Protein AF-A0A536HNV9-F1 (afdb_monomer_lite)

Structure (mmCIF, N/CA/C/O backbone):
data_AF-A0A536HNV9-F1
#
_entry.id   AF-A0A536HNV9-F1
#
loop_
_atom_site.group_PDB
_atom_site.id
_atom_site.type_symbol
_atom_site.label_atom_id
_atom_site.label_alt_id
_atom_site.label_comp_id
_atom_site.label_asym_id
_atom_site.label_entity_id
_atom_site.label_seq_id
_atom_site.pdbx_PDB_ins_code
_atom_site.Cartn_x
_atom_site.Cartn_y
_atom_site.Cartn_z
_atom_site.occupancy
_atom_site.B_iso_or_equiv
_atom_site.auth_seq_id
_atom_site.auth_comp_id
_atom_site.auth_asym_id
_atom_site.auth_atom_id
_atom_site.pdbx_PDB_model_num
ATOM 1 N N . GLY A 1 1 ? 26.370 5.056 -21.125 1.00 56.38 1 GLY A N 1
ATOM 2 C CA . GLY A 1 1 ? 25.776 4.488 -19.897 1.00 56.38 1 GLY A CA 1
ATOM 3 C C . GLY A 1 1 ? 25.114 3.175 -20.248 1.00 56.38 1 GLY A C 1
ATOM 4 O O . GLY A 1 1 ? 24.471 3.123 -21.289 1.00 56.38 1 GLY A O 1
ATOM 5 N N . SER A 1 2 ? 25.327 2.112 -19.471 1.00 78.00 2 SER A N 1
ATOM 6 C CA . SER A 1 2 ? 24.799 0.781 -19.800 1.00 78.00 2 SER A CA 1
ATOM 7 C C . SER A 1 2 ? 23.261 0.785 -19.829 1.00 78.00 2 SER A C 1
ATOM 9 O O . SER A 1 2 ? 22.615 1.552 -19.110 1.00 78.00 2 SER A O 1
ATOM 11 N N . ALA A 1 3 ? 22.657 -0.064 -20.667 1.00 75.88 3 ALA A N 1
ATOM 12 C CA . ALA A 1 3 ? 21.199 -0.190 -20.791 1.00 75.88 3 ALA A CA 1
ATOM 13 C C . ALA A 1 3 ? 20.502 -0.469 -19.440 1.00 75.88 3 ALA A C 1
ATOM 15 O O . ALA A 1 3 ? 19.367 -0.036 -19.213 1.00 75.88 3 ALA A O 1
ATOM 16 N N . LEU A 1 4 ? 21.219 -1.125 -18.521 1.00 78.06 4 LEU A N 1
ATOM 17 C CA . LEU A 1 4 ? 20.796 -1.367 -17.146 1.00 78.06 4 LEU A CA 1
ATOM 18 C C . LEU A 1 4 ? 20.637 -0.062 -16.354 1.00 78.06 4 LEU A C 1
ATOM 20 O O . LEU A 1 4 ? 19.572 0.174 -15.788 1.00 78.06 4 LEU A O 1
ATOM 24 N N . THR A 1 5 ? 21.649 0.816 -16.359 1.00 83.19 5 THR A N 1
ATOM 25 C CA . THR A 1 5 ? 21.607 2.096 -15.631 1.00 83.19 5 THR A CA 1
ATOM 26 C C . THR A 1 5 ? 20.419 2.944 -16.065 1.00 83.19 5 THR A C 1
ATOM 28 O O . THR A 1 5 ? 19.710 3.479 -15.218 1.00 83.19 5 THR A O 1
ATOM 31 N N . PHE A 1 6 ? 20.150 3.029 -17.371 1.00 83.31 6 PHE A N 1
ATOM 32 C CA . PHE A 1 6 ? 18.985 3.777 -17.841 1.00 83.31 6 PHE A CA 1
ATOM 33 C C . PHE A 1 6 ? 17.687 3.159 -17.321 1.00 83.31 6 PHE A C 1
ATOM 35 O O . PHE A 1 6 ? 16.835 3.889 -16.832 1.00 83.31 6 PHE A O 1
ATOM 42 N N . THR A 1 7 ? 17.516 1.838 -17.422 1.00 81.19 7 THR A N 1
ATOM 43 C CA . THR A 1 7 ? 16.243 1.197 -17.047 1.00 81.19 7 THR A CA 1
ATOM 44 C C . THR A 1 7 ? 15.964 1.310 -15.550 1.00 81.19 7 THR A C 1
ATOM 46 O O . THR A 1 7 ? 14.823 1.534 -15.150 1.00 81.19 7 THR A O 1
ATOM 49 N N . VAL A 1 8 ? 17.010 1.243 -14.722 1.00 83.25 8 VAL A N 1
ATOM 50 C CA . VAL A 1 8 ? 16.902 1.505 -13.282 1.00 83.25 8 VAL A CA 1
ATOM 51 C C . VAL A 1 8 ? 16.489 2.955 -13.022 1.00 83.25 8 VAL A C 1
ATOM 53 O O . VAL A 1 8 ? 15.539 3.180 -12.278 1.00 83.25 8 VAL A O 1
ATOM 56 N N . ILE A 1 9 ? 17.140 3.937 -13.659 1.00 88.62 9 ILE A N 1
ATOM 57 C CA . ILE A 1 9 ? 16.792 5.360 -13.496 1.00 88.62 9 ILE A CA 1
ATOM 58 C C . ILE A 1 9 ? 15.352 5.629 -13.950 1.00 88.62 9 ILE A C 1
ATOM 60 O O . ILE A 1 9 ? 14.592 6.254 -13.220 1.00 88.62 9 ILE A O 1
ATOM 64 N N . GLU A 1 10 ? 14.949 5.126 -15.117 1.00 87.31 10 GLU A N 1
ATOM 65 C CA . GLU A 1 10 ? 13.579 5.243 -15.631 1.00 87.31 10 GLU A CA 1
ATOM 66 C C . GLU A 1 10 ? 12.563 4.650 -14.645 1.00 87.31 10 GLU A C 1
ATOM 68 O O . GLU A 1 10 ? 11.527 5.257 -14.365 1.00 87.31 10 GLU A O 1
ATOM 73 N N . GLY A 1 11 ? 12.883 3.487 -14.076 1.00 87.31 11 GLY A N 1
ATOM 74 C CA . GLY A 1 11 ? 12.082 2.845 -13.045 1.00 87.31 11 GLY A CA 1
ATOM 75 C C . GLY A 1 11 ? 11.925 3.691 -11.785 1.00 87.31 11 GLY A C 1
ATOM 76 O O . GLY A 1 11 ? 10.805 3.894 -11.315 1.00 87.31 11 GLY A O 1
ATOM 77 N N . LEU A 1 12 ? 13.030 4.234 -11.274 1.00 89.31 12 LEU A N 1
ATOM 78 C CA . LEU A 1 12 ? 13.027 5.114 -10.105 1.00 89.31 12 LEU A CA 1
ATOM 79 C C . LEU A 1 12 ? 12.248 6.405 -10.363 1.00 89.31 12 LEU A C 1
ATOM 81 O O . LEU A 1 12 ? 11.466 6.815 -9.509 1.00 89.31 12 LEU A O 1
ATOM 85 N N . VAL A 1 13 ? 12.397 7.011 -11.545 1.00 92.44 13 VAL A N 1
ATOM 86 C CA . VAL A 1 13 ? 11.624 8.196 -11.945 1.00 92.44 13 VAL A CA 1
ATOM 87 C C . VAL A 1 13 ? 10.133 7.876 -11.961 1.00 92.44 13 VAL A C 1
ATOM 89 O O . VAL A 1 13 ? 9.348 8.627 -11.391 1.00 92.44 13 VAL A O 1
ATOM 92 N N . ARG A 1 14 ? 9.718 6.744 -12.541 1.00 90.06 14 ARG A N 1
ATOM 93 C CA . ARG A 1 14 ? 8.303 6.338 -12.556 1.00 90.06 14 ARG A CA 1
ATOM 94 C C . ARG A 1 14 ? 7.741 6.085 -11.160 1.00 90.06 14 ARG A C 1
ATOM 96 O O . ARG A 1 14 ? 6.621 6.507 -10.883 1.00 90.06 14 ARG A O 1
ATOM 103 N N . ILE A 1 15 ? 8.500 5.423 -10.285 1.00 89.94 15 ILE A N 1
ATOM 104 C CA . ILE A 1 15 ? 8.105 5.233 -8.882 1.00 89.94 15 ILE A CA 1
ATOM 105 C C . ILE A 1 15 ? 7.974 6.597 -8.196 1.00 89.94 15 ILE A C 1
ATOM 107 O O . ILE A 1 15 ? 6.960 6.858 -7.556 1.00 89.94 15 ILE A O 1
ATOM 111 N N . GLY A 1 16 ? 8.947 7.491 -8.382 1.00 92.38 16 GLY A N 1
ATOM 112 C CA . GLY A 1 16 ? 8.906 8.852 -7.848 1.00 92.38 16 GLY A CA 1
ATOM 113 C C . GLY A 1 16 ? 7.681 9.636 -8.319 1.00 92.38 16 GLY A C 1
ATOM 114 O O . GLY A 1 16 ? 6.999 10.242 -7.498 1.00 92.38 16 GLY A O 1
ATOM 115 N N . LEU A 1 17 ? 7.347 9.565 -9.610 1.00 93.38 17 LEU A N 1
ATOM 116 C CA . LEU A 1 17 ? 6.151 10.194 -10.179 1.00 93.38 17 LEU A CA 1
ATOM 117 C C . LEU A 1 17 ? 4.859 9.622 -9.589 1.00 93.38 17 LEU A C 1
ATOM 119 O O . LEU A 1 17 ? 3.960 10.391 -9.262 1.00 93.38 17 LEU A O 1
ATOM 123 N N . LEU A 1 18 ? 4.769 8.300 -9.409 1.00 89.94 18 LEU A N 1
ATOM 124 C CA . LEU A 1 18 ? 3.613 7.671 -8.767 1.00 89.94 18 LEU A CA 1
ATOM 125 C C . LEU A 1 18 ? 3.456 8.147 -7.318 1.00 89.94 18 LEU A C 1
ATOM 127 O O . LEU A 1 18 ? 2.360 8.526 -6.911 1.00 89.94 18 LEU A O 1
ATOM 131 N N . LEU A 1 19 ? 4.540 8.152 -6.540 1.00 91.25 19 LEU A N 1
ATOM 132 C CA . LEU A 1 19 ? 4.508 8.599 -5.145 1.00 91.25 19 LEU A CA 1
ATOM 133 C C . LEU A 1 19 ? 4.162 10.086 -5.036 1.00 91.25 19 LEU A C 1
ATOM 135 O O . LEU A 1 19 ? 3.359 10.462 -4.184 1.00 91.25 19 LEU A O 1
ATOM 139 N N . LEU A 1 20 ? 4.719 10.917 -5.920 1.00 94.19 20 LEU A N 1
ATOM 140 C CA . LEU A 1 20 ? 4.389 12.336 -6.009 1.00 94.19 20 LEU A CA 1
ATOM 141 C C . LEU A 1 20 ? 2.912 12.534 -6.356 1.00 94.19 20 LEU A C 1
ATOM 143 O O . LEU A 1 20 ? 2.235 13.321 -5.703 1.00 94.19 20 LEU A O 1
ATOM 147 N N . TYR A 1 21 ? 2.394 11.794 -7.334 1.00 92.75 21 TYR A N 1
ATOM 148 C CA . TYR A 1 21 ? 0.981 11.832 -7.696 1.00 92.75 21 TYR A CA 1
ATOM 149 C C . TYR A 1 21 ? 0.084 11.461 -6.508 1.00 92.75 21 TYR A C 1
ATOM 151 O O . TYR A 1 21 ? -0.803 12.240 -6.160 1.00 92.75 21 TYR A O 1
ATOM 159 N N . LEU A 1 22 ? 0.353 10.332 -5.838 1.00 90.88 22 LEU A N 1
ATOM 160 C CA . LEU A 1 22 ? -0.393 9.896 -4.651 1.00 90.88 22 LEU A CA 1
ATOM 161 C C . LEU A 1 22 ? -0.356 10.950 -3.540 1.00 90.88 22 LEU A C 1
ATOM 163 O O . LEU A 1 22 ? -1.376 11.235 -2.913 1.00 90.88 22 LEU A O 1
ATOM 167 N N . TYR A 1 23 ? 0.807 11.562 -3.322 1.00 92.44 23 TYR A N 1
ATOM 168 C CA . TYR A 1 23 ? 0.955 12.650 -2.367 1.00 92.44 23 TYR A CA 1
ATOM 169 C C . TYR A 1 23 ? 0.094 13.864 -2.740 1.00 92.44 23 TYR A C 1
ATOM 171 O O . TYR A 1 23 ? -0.656 14.348 -1.892 1.00 92.44 23 TYR A O 1
ATOM 179 N N . LEU A 1 24 ? 0.142 14.325 -3.993 1.00 95.75 24 LEU A N 1
ATOM 180 C CA . LEU A 1 24 ? -0.613 15.493 -4.454 1.00 95.75 24 LEU A CA 1
ATOM 181 C C . LEU A 1 24 ? -2.127 15.278 -4.363 1.00 95.75 24 LEU A C 1
ATOM 183 O O . LEU A 1 24 ? -2.832 16.143 -3.846 1.00 95.75 24 LEU A O 1
ATOM 187 N N . ILE A 1 25 ? -2.639 14.119 -4.790 1.00 94.44 25 ILE A N 1
ATOM 188 C CA . ILE A 1 25 ? -4.078 13.836 -4.673 1.00 94.44 25 ILE A CA 1
ATOM 189 C C . ILE A 1 25 ? -4.511 13.705 -3.211 1.00 94.44 25 ILE A C 1
ATOM 191 O O . ILE A 1 25 ? -5.630 14.082 -2.879 1.00 94.44 25 ILE A O 1
ATOM 195 N N . SER A 1 26 ? -3.618 13.266 -2.313 1.00 91.62 26 SER A N 1
ATOM 196 C CA . SER A 1 26 ? -3.887 13.196 -0.869 1.00 91.62 26 SER A CA 1
ATOM 197 C C . SER A 1 26 ? -4.097 14.567 -0.215 1.00 91.62 26 SER A C 1
ATOM 199 O O . SER A 1 26 ? -4.439 14.638 0.967 1.00 91.62 26 SER A O 1
ATOM 201 N N . LEU A 1 27 ? -3.863 15.665 -0.938 1.00 92.12 27 LEU A N 1
ATOM 202 C CA . LEU A 1 27 ? -4.168 17.018 -0.475 1.00 92.12 27 LEU A CA 1
ATOM 203 C C . LEU A 1 27 ? -5.644 17.379 -0.698 1.00 92.12 27 LEU A C 1
ATOM 205 O O . LEU A 1 27 ? -6.160 18.246 0.004 1.00 92.12 27 LEU A O 1
ATOM 209 N N . ASN A 1 28 ? -6.336 16.699 -1.618 1.00 96.94 28 ASN A N 1
ATOM 210 C CA . ASN A 1 28 ? -7.760 16.906 -1.864 1.00 96.94 28 ASN A CA 1
ATOM 211 C C . ASN A 1 28 ? -8.597 16.348 -0.687 1.00 96.94 28 ASN A C 1
ATOM 213 O O . ASN A 1 28 ? -8.426 15.177 -0.334 1.00 96.94 28 ASN A O 1
ATOM 217 N N . PRO A 1 29 ? -9.512 17.136 -0.086 1.00 96.25 29 PRO A N 1
ATOM 218 C CA . PRO A 1 29 ? -10.337 16.696 1.042 1.00 96.25 29 PRO A CA 1
ATOM 219 C C . PRO A 1 29 ? -11.165 15.430 0.782 1.00 96.25 29 PRO A C 1
ATOM 221 O O . PRO A 1 29 ? -11.255 14.576 1.662 1.00 96.25 29 PRO A O 1
ATOM 224 N N . GLU A 1 30 ? -11.717 15.262 -0.420 1.00 96.69 30 GLU A N 1
ATOM 225 C CA . GLU A 1 30 ? -12.514 14.075 -0.754 1.00 96.69 30 GLU A CA 1
ATOM 226 C C . GLU A 1 30 ? -11.632 12.827 -0.854 1.00 96.69 30 GLU A C 1
ATOM 228 O O . GLU A 1 30 ? -11.973 11.768 -0.333 1.00 96.69 30 GLU A O 1
ATOM 233 N N . VAL A 1 31 ? -10.432 12.958 -1.426 1.00 96.00 31 VAL A N 1
ATOM 234 C CA . VAL A 1 31 ? -9.457 11.855 -1.469 1.00 96.00 31 VAL A CA 1
ATOM 235 C C . VAL A 1 31 ? -8.963 11.516 -0.062 1.00 96.00 31 VAL A C 1
ATOM 237 O O . VAL A 1 31 ? -8.830 10.342 0.283 1.00 96.00 31 VAL A O 1
ATOM 240 N N . ARG A 1 32 ? -8.744 12.522 0.794 1.00 95.25 32 ARG A N 1
ATOM 241 C CA . ARG A 1 32 ? -8.426 12.291 2.212 1.00 95.25 32 ARG A CA 1
ATOM 242 C C . ARG A 1 32 ? -9.517 11.495 2.905 1.00 95.25 32 ARG A C 1
ATOM 244 O O . ARG A 1 32 ? -9.183 10.557 3.622 1.00 95.25 32 ARG A O 1
ATOM 251 N N . ARG A 1 33 ? -10.788 11.824 2.660 1.00 97.00 33 ARG A N 1
ATOM 252 C CA . ARG A 1 33 ? -11.932 11.081 3.198 1.00 97.00 33 ARG A CA 1
ATOM 253 C C . ARG A 1 33 ? -11.928 9.625 2.734 1.00 97.00 33 ARG A C 1
ATOM 255 O O . ARG A 1 33 ? -12.134 8.736 3.555 1.00 97.00 33 ARG A O 1
ATOM 262 N N . VAL A 1 34 ? -11.619 9.355 1.466 1.00 96.25 34 VAL A N 1
ATOM 263 C CA . VAL A 1 34 ? -11.439 7.977 0.966 1.00 96.25 34 VAL A CA 1
ATOM 264 C C . VAL A 1 34 ? -10.302 7.261 1.707 1.00 96.25 34 VAL A C 1
ATOM 266 O O . VAL A 1 34 ? -10.466 6.124 2.145 1.00 96.25 34 VAL A O 1
ATOM 269 N N . PHE A 1 35 ? -9.168 7.928 1.931 1.00 96.12 35 PHE A N 1
ATOM 270 C CA . PHE A 1 35 ? -8.048 7.354 2.688 1.00 96.12 35 PHE A CA 1
ATOM 271 C C . PHE A 1 35 ? -8.364 7.126 4.171 1.00 96.12 35 PHE A C 1
ATOM 273 O O . PHE A 1 35 ? -7.774 6.239 4.786 1.00 96.12 35 PHE A O 1
ATOM 280 N N . GLN A 1 36 ? -9.295 7.880 4.754 1.00 97.75 36 GLN A N 1
ATOM 281 C CA . GLN A 1 36 ? -9.810 7.596 6.092 1.00 97.75 36 GLN A CA 1
ATOM 282 C C . GLN A 1 36 ? -10.655 6.319 6.106 1.00 97.75 36 GLN A C 1
ATOM 284 O O . GLN A 1 36 ? -10.409 5.455 6.940 1.00 97.75 36 GLN A O 1
ATOM 289 N N . TYR A 1 37 ? -11.578 6.138 5.153 1.00 97.69 37 TYR A N 1
ATOM 290 C CA . TYR A 1 37 ? -12.331 4.880 5.027 1.00 97.69 37 TYR A CA 1
ATOM 291 C C . TYR A 1 37 ? -11.409 3.670 4.840 1.00 97.69 37 TYR A C 1
ATOM 293 O O . TYR A 1 37 ? -11.600 2.639 5.477 1.00 97.69 37 TYR A O 1
ATOM 301 N N . HIS A 1 38 ? -10.354 3.820 4.043 1.00 96.31 38 HIS A N 1
ATOM 302 C CA . HIS A 1 38 ? -9.323 2.794 3.900 1.00 96.31 38 HIS A CA 1
ATOM 303 C C . HIS A 1 38 ? -8.562 2.539 5.219 1.00 96.31 38 HIS A C 1
ATOM 305 O O . HIS A 1 38 ? -8.301 1.398 5.590 1.00 96.31 38 HIS A O 1
ATOM 311 N N . GLY A 1 39 ? -8.261 3.591 5.988 1.00 96.81 39 GLY A N 1
ATOM 312 C CA . GLY A 1 39 ? -7.725 3.449 7.344 1.00 96.81 39 GLY A CA 1
ATOM 313 C C . GLY A 1 39 ? -8.671 2.690 8.284 1.00 96.81 39 GLY A C 1
ATOM 314 O O . GLY A 1 39 ? -8.208 1.857 9.060 1.00 96.81 39 GLY A O 1
ATOM 315 N N . ALA A 1 40 ? -9.983 2.929 8.193 1.00 97.88 40 ALA A N 1
ATOM 316 C CA . ALA A 1 40 ? -10.999 2.221 8.975 1.00 97.88 40 ALA A CA 1
ATOM 317 C C . ALA A 1 40 ? -11.059 0.723 8.639 1.00 97.88 40 ALA A C 1
ATOM 319 O O . ALA A 1 40 ? -11.125 -0.100 9.553 1.00 97.88 40 ALA A O 1
ATOM 320 N N . GLU A 1 41 ? -10.966 0.361 7.357 1.00 96.31 41 GLU A N 1
ATOM 321 C CA . GLU A 1 41 ? -10.855 -1.035 6.909 1.00 96.31 41 GLU A CA 1
ATOM 322 C C . GLU A 1 41 ? -9.638 -1.717 7.550 1.00 96.31 41 GLU A C 1
ATOM 324 O O . GLU A 1 41 ? -9.770 -2.749 8.210 1.00 96.31 41 GLU A O 1
ATOM 329 N N . HIS A 1 42 ? -8.456 -1.103 7.442 1.00 96.12 42 HIS A N 1
ATOM 330 C CA . HIS A 1 42 ? -7.229 -1.653 8.018 1.00 96.12 42 HIS A CA 1
ATOM 331 C C . HIS A 1 42 ? -7.307 -1.835 9.526 1.00 96.12 42 HIS A C 1
ATOM 333 O O . HIS A 1 42 ? -6.893 -2.873 10.041 1.00 96.12 42 HIS A O 1
ATOM 339 N N . LYS A 1 43 ? -7.838 -0.840 10.241 1.00 97.56 43 LYS A N 1
ATOM 340 C CA . LYS A 1 43 ? -8.014 -0.925 11.690 1.00 97.56 43 LYS A CA 1
ATOM 341 C C . LYS A 1 43 ? -8.970 -2.050 12.074 1.00 97.56 43 LYS A C 1
ATOM 343 O O . LYS A 1 43 ? -8.681 -2.785 13.014 1.00 97.56 43 LYS A O 1
ATOM 348 N N . THR A 1 44 ? -10.061 -2.209 11.327 1.00 97.44 44 THR A N 1
ATOM 349 C CA . THR A 1 44 ? -11.055 -3.268 11.550 1.00 97.44 44 THR A CA 1
ATOM 350 C C . THR A 1 44 ? -10.425 -4.648 11.370 1.00 97.44 44 THR A C 1
ATOM 352 O O . THR A 1 44 ? -10.511 -5.487 12.263 1.00 97.44 44 THR A O 1
ATOM 355 N N . ILE A 1 45 ? -9.703 -4.860 10.264 1.00 94.75 45 ILE A N 1
ATOM 356 C CA . ILE A 1 45 ? -9.017 -6.132 9.991 1.00 94.75 45 ILE A CA 1
ATOM 357 C C . ILE A 1 45 ? -7.921 -6.403 11.032 1.00 94.75 45 ILE A C 1
ATOM 359 O O . ILE A 1 45 ? -7.825 -7.523 11.525 1.00 94.75 45 ILE A O 1
ATOM 363 N N . ASN A 1 46 ? -7.121 -5.397 11.405 1.00 95.31 46 ASN A N 1
ATOM 364 C CA . ASN A 1 46 ? -6.098 -5.529 12.449 1.00 95.31 46 ASN A CA 1
ATOM 365 C C . ASN A 1 46 ? -6.706 -5.921 13.805 1.00 95.31 46 ASN A C 1
ATOM 367 O O . ASN A 1 46 ? -6.174 -6.805 14.474 1.00 95.31 46 ASN A O 1
ATOM 371 N N . GLY A 1 47 ? -7.820 -5.294 14.198 1.00 96.44 47 GLY A N 1
ATOM 372 C CA . GLY A 1 47 ? -8.520 -5.613 15.445 1.00 96.44 47 GLY A CA 1
ATOM 373 C C . GLY A 1 47 ? -9.028 -7.049 15.457 1.00 96.44 47 GLY A C 1
ATOM 374 O O . GLY A 1 47 ? -8.783 -7.782 16.415 1.00 96.44 47 GLY A O 1
ATOM 375 N N . TYR A 1 48 ? -9.628 -7.476 14.347 1.00 95.25 48 TYR A N 1
ATOM 376 C CA . TYR A 1 48 ? -10.059 -8.855 14.156 1.00 95.25 48 TYR A CA 1
ATOM 377 C C . TYR A 1 48 ? -8.885 -9.853 14.201 1.00 95.25 48 TYR A C 1
ATOM 379 O O . TYR A 1 48 ? -8.956 -10.858 14.906 1.00 95.25 48 TYR A O 1
ATOM 387 N N . GLU A 1 49 ? -7.778 -9.583 13.496 1.00 92.56 49 GLU A N 1
ATOM 388 C CA . GLU A 1 49 ? -6.568 -10.427 13.528 1.00 92.56 49 GLU A CA 1
ATOM 389 C C . GLU A 1 49 ? -5.965 -10.537 14.935 1.00 92.56 49 GLU A C 1
ATOM 391 O O . GLU A 1 49 ? -5.391 -11.570 15.283 1.00 92.56 49 GLU A O 1
ATOM 396 N N . ALA A 1 50 ? -6.083 -9.478 15.738 1.00 92.94 50 ALA A N 1
ATOM 397 C CA . ALA A 1 50 ? -5.632 -9.440 17.123 1.00 92.94 50 ALA A CA 1
ATOM 398 C C . ALA A 1 50 ? -6.605 -10.127 18.102 1.00 92.94 50 ALA A C 1
ATOM 400 O O . ALA A 1 50 ? -6.304 -10.207 19.292 1.00 92.94 50 ALA A O 1
ATOM 401 N N . GLY A 1 51 ? -7.754 -10.621 17.625 1.00 94.31 51 GLY A N 1
ATOM 402 C CA . GLY A 1 51 ? -8.782 -11.247 18.457 1.00 94.31 51 GLY A CA 1
ATOM 403 C C . GLY A 1 51 ? -9.506 -10.264 19.379 1.00 94.31 51 GLY A C 1
ATOM 404 O O . GLY A 1 51 ? -10.013 -10.672 20.424 1.00 94.31 51 GLY A O 1
ATOM 405 N N . LEU A 1 52 ? -9.519 -8.973 19.034 1.00 94.38 52 LEU A N 1
ATOM 406 C CA . LEU A 1 52 ? -10.221 -7.952 19.805 1.00 94.38 52 LEU A CA 1
ATOM 407 C C . LEU A 1 52 ? -11.726 -7.962 19.504 1.00 94.38 52 LEU A C 1
ATOM 409 O O . LEU A 1 52 ? -12.133 -8.401 18.428 1.00 94.38 52 LEU A O 1
ATOM 413 N N . PRO A 1 53 ? -12.562 -7.451 20.424 1.00 93.88 53 PRO A N 1
ATOM 414 C CA . PRO A 1 53 ? -13.982 -7.267 20.158 1.00 93.88 53 PRO A CA 1
ATOM 415 C C . PRO A 1 53 ? -14.243 -6.326 18.971 1.00 93.88 53 PRO A C 1
ATOM 417 O O . PRO A 1 53 ? -13.580 -5.298 18.814 1.00 93.88 53 PRO A O 1
ATOM 420 N N . ASP A 1 54 ? -15.259 -6.663 18.171 1.00 91.25 54 ASP A N 1
ATOM 421 C CA . ASP A 1 54 ? -15.682 -5.921 16.976 1.00 91.25 54 ASP A CA 1
ATOM 422 C C . ASP A 1 54 ? -16.459 -4.636 17.337 1.00 91.25 54 ASP A C 1
ATOM 424 O O . ASP A 1 54 ? -17.621 -4.472 16.952 1.00 91.25 54 ASP A O 1
ATOM 428 N N . ASP A 1 55 ? -15.856 -3.723 18.096 1.00 95.19 55 ASP A N 1
ATOM 429 C CA . ASP A 1 55 ? -16.440 -2.428 18.457 1.00 95.19 55 ASP A CA 1
ATOM 430 C C . ASP A 1 55 ? -15.525 -1.245 18.117 1.00 95.19 55 ASP A C 1
ATOM 432 O O . ASP A 1 55 ? -14.315 -1.378 17.919 1.00 95.19 55 ASP A O 1
ATOM 436 N N . VAL A 1 56 ? -16.129 -0.056 18.041 1.00 96.81 56 VAL A N 1
ATOM 437 C CA . VAL A 1 56 ? -15.440 1.175 17.636 1.00 96.81 56 VAL A CA 1
ATOM 438 C C . VAL A 1 56 ? -14.271 1.502 18.567 1.00 96.81 56 VAL A C 1
ATOM 440 O O . VAL A 1 56 ? -13.222 1.932 18.089 1.00 96.81 56 VAL A O 1
ATOM 443 N N . ALA A 1 57 ? -14.414 1.290 19.879 1.00 97.06 57 ALA A N 1
ATOM 444 C CA . ALA A 1 57 ? -13.389 1.659 20.849 1.00 97.06 57 ALA A CA 1
ATOM 445 C C . ALA A 1 57 ? -12.126 0.809 20.671 1.00 97.06 57 ALA A C 1
ATOM 447 O O . ALA A 1 57 ? -11.022 1.358 20.634 1.00 97.06 57 ALA A O 1
ATOM 448 N N . ASN A 1 58 ? -12.286 -0.501 20.487 1.00 96.12 58 ASN A N 1
ATOM 449 C CA . ASN A 1 58 ? -11.179 -1.414 20.227 1.00 96.12 58 ASN A CA 1
ATOM 450 C C . ASN A 1 58 ? -10.547 -1.158 18.855 1.00 96.12 58 ASN A C 1
ATOM 452 O O . ASN A 1 58 ? -9.328 -0.974 18.768 1.00 96.12 58 ASN A O 1
ATOM 456 N N . VAL A 1 59 ? -11.356 -1.051 17.797 1.00 96.44 59 VAL A N 1
ATOM 457 C CA . VAL A 1 59 ? -10.865 -0.812 16.429 1.00 96.44 59 VAL A CA 1
ATOM 458 C C . VAL A 1 59 ? -10.101 0.508 16.325 1.00 96.44 59 VAL A C 1
ATOM 460 O O . VAL A 1 59 ? -9.049 0.557 15.687 1.00 96.44 59 VAL A O 1
ATOM 463 N N . ARG A 1 60 ? -10.545 1.573 17.004 1.00 96.44 60 ARG A N 1
ATOM 464 C CA . ARG A 1 60 ? -9.874 2.885 16.985 1.00 96.44 60 ARG A CA 1
ATOM 465 C C . ARG A 1 60 ? -8.397 2.805 17.386 1.00 96.44 60 ARG A C 1
ATOM 467 O O . ARG A 1 60 ? -7.576 3.532 16.825 1.00 96.44 60 ARG A O 1
ATOM 474 N N . THR A 1 61 ? -8.048 1.918 18.318 1.00 96.19 61 THR A N 1
ATOM 475 C CA . THR A 1 61 ? -6.669 1.761 18.821 1.00 96.19 61 THR A CA 1
ATOM 476 C C . THR A 1 61 ? -5.724 1.065 17.840 1.00 96.19 61 THR A C 1
ATOM 478 O O . THR A 1 61 ? -4.507 1.100 18.026 1.00 96.19 61 THR A O 1
ATOM 481 N N . GLN A 1 62 ? -6.261 0.437 16.794 1.00 97.38 62 GLN A N 1
ATOM 482 C CA . GLN A 1 62 ? -5.483 -0.364 15.859 1.00 97.38 62 GLN A CA 1
ATOM 483 C C . GLN A 1 62 ? -4.703 0.496 14.865 1.00 97.38 62 GLN A C 1
ATOM 485 O O . GLN A 1 62 ? -4.974 1.681 14.673 1.00 97.38 62 GLN A O 1
ATOM 490 N N . SER A 1 63 ? -3.705 -0.106 14.216 1.00 95.44 63 SER A N 1
ATOM 491 C CA . SER A 1 63 ? -2.903 0.590 13.210 1.00 95.44 63 SER A CA 1
ATOM 492 C C . SER A 1 63 ? -3.680 0.778 11.907 1.00 95.44 63 SER A C 1
ATOM 494 O O . SER A 1 63 ? -4.404 -0.114 11.469 1.00 95.44 63 SER A O 1
ATOM 496 N N . THR A 1 64 ? -3.458 1.906 11.233 1.00 95.25 64 THR A N 1
ATOM 497 C CA . THR A 1 64 ? -3.838 2.091 9.823 1.00 95.25 64 THR A CA 1
ATOM 498 C C . THR A 1 64 ? -2.895 1.370 8.860 1.00 95.25 64 THR A C 1
ATOM 500 O O . THR A 1 64 ? -3.126 1.388 7.655 1.00 95.25 64 THR A O 1
ATOM 503 N N . LEU A 1 65 ? -1.820 0.747 9.352 1.00 92.44 65 LEU A N 1
ATOM 504 C CA . LEU A 1 65 ? -0.887 -0.026 8.541 1.00 92.44 65 LEU A CA 1
ATOM 505 C C . LEU A 1 65 ? -1.257 -1.508 8.591 1.00 92.44 65 LEU A C 1
ATOM 507 O O . LEU A 1 65 ? -1.435 -2.075 9.670 1.00 92.44 65 LEU A O 1
ATOM 511 N N . HIS A 1 66 ? -1.319 -2.146 7.427 1.00 89.44 66 HIS A N 1
ATOM 512 C CA . HIS A 1 66 ? -1.645 -3.560 7.305 1.00 89.44 66 HIS A CA 1
ATOM 513 C C . HIS A 1 66 ? -0.753 -4.251 6.258 1.00 89.44 66 HIS A C 1
ATOM 515 O O . HIS A 1 66 ? -0.696 -3.815 5.104 1.00 89.44 66 HIS A O 1
ATOM 521 N N . PRO A 1 67 ? -0.061 -5.356 6.594 1.00 80.06 67 PRO A N 1
ATOM 522 C CA . PRO A 1 67 ? 0.905 -5.990 5.692 1.00 80.06 67 PRO A CA 1
ATOM 523 C C . PRO A 1 67 ? 0.269 -6.644 4.458 1.00 80.06 67 PRO A C 1
ATOM 525 O O . PRO A 1 67 ? 0.985 -6.967 3.515 1.00 80.06 67 PRO A O 1
ATOM 528 N N . ARG A 1 68 ? -1.057 -6.840 4.448 1.00 78.81 68 ARG A N 1
ATOM 529 C CA . ARG A 1 68 ? -1.793 -7.487 3.344 1.00 78.81 68 ARG A CA 1
ATOM 530 C C . ARG A 1 68 ? -2.611 -6.506 2.491 1.00 78.81 68 ARG A C 1
ATOM 532 O O . ARG A 1 68 ? -3.488 -6.934 1.755 1.00 78.81 68 ARG A O 1
ATOM 539 N N . CYS A 1 69 ? -2.357 -5.202 2.604 1.00 83.12 69 CYS A N 1
ATOM 540 C CA . CYS A 1 69 ? -3.099 -4.184 1.858 1.00 83.12 69 CYS A CA 1
ATOM 541 C C . CYS A 1 69 ? -2.772 -4.184 0.354 1.00 83.12 69 CYS A C 1
ATOM 543 O O . CYS A 1 69 ? -1.601 -4.175 -0.046 1.00 83.12 69 CYS A O 1
ATOM 545 N N . GLY A 1 70 ? -3.813 -4.056 -0.473 1.00 74.19 70 GLY A N 1
ATOM 546 C CA . GLY A 1 70 ? -3.715 -3.904 -1.925 1.00 74.19 70 GLY A CA 1
ATOM 547 C C . GLY A 1 70 ? -3.037 -2.612 -2.403 1.00 74.19 70 GLY A C 1
ATOM 548 O O . GLY A 1 70 ? -2.570 -2.565 -3.529 1.00 74.19 70 GLY A O 1
ATOM 549 N N . THR A 1 71 ? -2.863 -1.567 -1.591 1.00 75.56 71 THR A N 1
ATOM 550 C CA . THR A 1 71 ? -2.042 -0.405 -2.017 1.00 75.56 71 THR A CA 1
ATOM 551 C C . THR A 1 71 ? -0.566 -0.762 -2.187 1.00 75.56 71 THR A C 1
ATOM 553 O O . THR A 1 71 ? 0.109 -0.212 -3.059 1.00 75.56 71 THR A O 1
ATOM 556 N N . GLY A 1 72 ? -0.090 -1.778 -1.457 1.00 77.06 72 GLY A N 1
ATOM 557 C CA . GLY A 1 72 ? 1.202 -2.397 -1.726 1.00 77.06 72 GLY A CA 1
ATOM 558 C C . GLY A 1 72 ? 1.268 -3.050 -3.111 1.00 77.06 72 GLY A C 1
ATOM 559 O O . GLY A 1 72 ? 2.357 -3.175 -3.666 1.00 77.06 72 GLY A O 1
ATOM 560 N N . PHE A 1 73 ? 0.127 -3.417 -3.707 1.00 82.88 73 PHE A N 1
ATOM 561 C CA . PHE A 1 73 ? 0.059 -4.044 -5.030 1.00 82.88 73 PHE A CA 1
ATOM 562 C C . PHE A 1 73 ? 0.497 -3.109 -6.134 1.00 82.8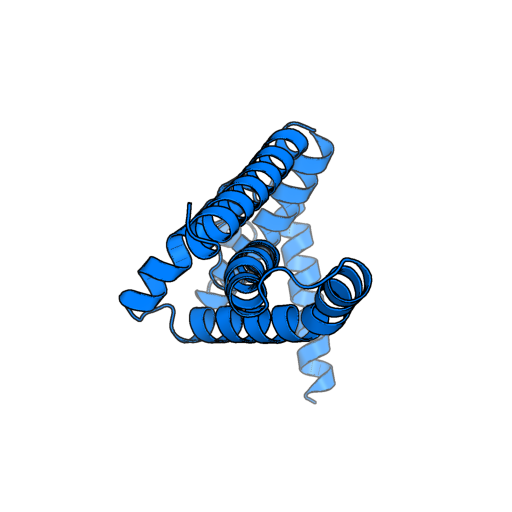8 73 PHE A C 1
ATOM 564 O O . PHE A 1 73 ? 1.305 -3.509 -6.966 1.00 82.88 73 PHE A O 1
ATOM 571 N N . LEU A 1 74 ? 0.067 -1.849 -6.097 1.00 83.75 74 LEU A N 1
ATOM 572 C CA . LEU A 1 74 ? 0.526 -0.866 -7.075 1.00 83.75 74 LEU A CA 1
ATOM 573 C C . LEU A 1 74 ? 2.046 -0.691 -7.005 1.00 83.75 74 LEU A C 1
ATOM 575 O O . LEU A 1 74 ? 2.714 -0.718 -8.037 1.00 83.75 74 LEU A O 1
ATOM 579 N N . LEU A 1 75 ? 2.617 -0.596 -5.800 1.00 84.56 75 LEU A N 1
ATOM 580 C CA . LEU A 1 75 ? 4.070 -0.516 -5.649 1.00 84.56 75 LEU A CA 1
ATOM 581 C C . LEU A 1 75 ? 4.768 -1.805 -6.114 1.00 84.56 75 LEU A C 1
ATOM 583 O O . LEU A 1 75 ? 5.806 -1.730 -6.769 1.00 84.56 75 LEU A O 1
ATOM 587 N N . ALA A 1 76 ? 4.195 -2.975 -5.822 1.00 87.56 76 ALA A N 1
ATOM 588 C CA . ALA A 1 76 ? 4.757 -4.268 -6.209 1.00 87.56 76 ALA A CA 1
ATOM 589 C C . ALA A 1 76 ? 4.793 -4.398 -7.730 1.00 87.56 76 ALA A C 1
ATOM 591 O O . ALA A 1 76 ? 5.837 -4.717 -8.291 1.00 87.56 76 ALA A O 1
ATOM 592 N N . VAL A 1 77 ? 3.688 -4.059 -8.400 1.00 90.56 77 VAL A N 1
ATOM 593 C CA . VAL A 1 77 ? 3.594 -4.007 -9.861 1.00 90.56 77 VAL A CA 1
ATOM 594 C C . VAL A 1 77 ? 4.660 -3.080 -10.429 1.00 90.56 77 VAL A C 1
ATOM 596 O O . VAL A 1 77 ? 5.339 -3.467 -11.376 1.00 90.56 77 VAL A O 1
ATOM 599 N N . MET A 1 78 ? 4.875 -1.898 -9.848 1.00 88.75 78 MET A N 1
ATOM 600 C CA . MET A 1 78 ? 5.906 -0.971 -10.326 1.00 88.75 78 MET A CA 1
ATOM 601 C C . MET A 1 78 ? 7.320 -1.531 -10.166 1.00 88.75 78 MET A C 1
ATOM 603 O O . MET A 1 78 ? 8.088 -1.517 -11.125 1.00 88.75 78 MET A O 1
ATOM 607 N N . VAL A 1 79 ? 7.670 -2.061 -8.993 1.00 88.06 79 VAL A N 1
ATOM 608 C CA . VAL A 1 79 ? 9.003 -2.632 -8.736 1.00 88.06 79 VAL A CA 1
ATOM 609 C C . VAL A 1 79 ? 9.264 -3.844 -9.635 1.00 88.06 79 VAL A C 1
ATOM 611 O O . VAL A 1 79 ? 10.308 -3.921 -10.286 1.00 88.06 79 VAL A O 1
ATOM 614 N N . VAL A 1 80 ? 8.294 -4.754 -9.740 1.00 91.38 80 VAL A N 1
ATOM 615 C CA . VAL A 1 80 ? 8.367 -5.924 -10.626 1.00 91.38 80 VAL A CA 1
ATOM 616 C C . VAL A 1 80 ? 8.456 -5.487 -12.088 1.00 91.38 80 VAL A C 1
ATOM 618 O O . VAL A 1 80 ? 9.244 -6.058 -12.838 1.00 91.38 80 VAL A O 1
ATOM 621 N N . SER A 1 81 ? 7.732 -4.439 -12.495 1.00 90.50 81 SER A N 1
ATOM 622 C CA . SER A 1 81 ? 7.819 -3.886 -13.853 1.00 90.50 81 SER A CA 1
ATOM 623 C C . SER A 1 81 ? 9.234 -3.432 -14.186 1.00 90.50 81 SER A C 1
ATOM 625 O O . SER A 1 81 ? 9.723 -3.732 -15.271 1.00 90.50 81 SER A O 1
ATOM 627 N N . VAL A 1 82 ? 9.911 -2.731 -13.269 1.00 88.75 82 VAL A N 1
ATOM 628 C CA . VAL A 1 82 ? 11.299 -2.286 -13.483 1.00 88.75 82 VAL A CA 1
ATOM 629 C C . VAL A 1 82 ? 12.212 -3.485 -13.708 1.00 88.75 82 VAL A C 1
ATOM 631 O O . VAL A 1 82 ? 12.988 -3.486 -14.662 1.00 88.75 82 VAL A O 1
ATOM 634 N N . PHE A 1 83 ? 12.077 -4.526 -12.886 1.00 88.88 83 PHE A N 1
ATOM 635 C CA . PHE A 1 83 ? 12.865 -5.746 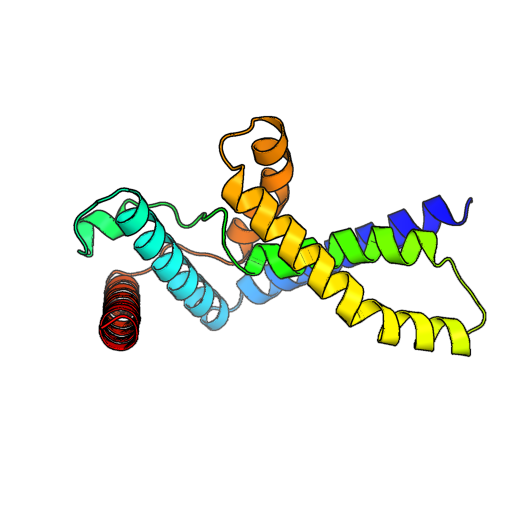-13.023 1.00 88.88 83 PHE A CA 1
ATOM 636 C C . PHE A 1 83 ? 12.585 -6.468 -14.351 1.00 88.88 83 PHE A C 1
ATOM 638 O O . PHE A 1 83 ? 13.504 -6.671 -15.144 1.00 88.88 83 PHE A O 1
ATOM 645 N N . VAL A 1 84 ? 11.321 -6.783 -14.646 1.00 90.50 84 VAL A N 1
ATOM 646 C CA . VAL A 1 84 ? 10.912 -7.522 -15.855 1.00 90.50 84 VAL A CA 1
ATOM 647 C C . VAL A 1 84 ? 11.292 -6.757 -17.124 1.00 90.50 84 VAL A C 1
ATOM 649 O O . VAL A 1 84 ? 11.861 -7.323 -18.058 1.00 90.50 84 VAL A O 1
ATOM 652 N N . PHE A 1 85 ? 11.040 -5.448 -17.162 1.00 87.31 85 PHE A N 1
ATOM 653 C CA . PHE A 1 85 ? 11.376 -4.630 -18.322 1.00 87.31 85 PHE A CA 1
ATOM 654 C C . PHE A 1 85 ? 12.877 -4.374 -18.473 1.00 87.31 85 PHE A C 1
ATOM 656 O O . PHE A 1 85 ? 13.317 -4.168 -19.604 1.00 87.31 85 PHE A O 1
ATOM 663 N N . SER A 1 86 ? 13.667 -4.439 -17.393 1.00 85.00 86 SER A N 1
ATOM 664 C CA . SER A 1 86 ? 15.134 -4.413 -17.489 1.00 85.00 86 SER A CA 1
ATOM 665 C C . SER A 1 86 ? 15.690 -5.617 -18.247 1.00 85.00 86 SER A C 1
ATOM 667 O O . SER A 1 86 ? 16.616 -5.451 -19.039 1.00 85.00 86 SER A O 1
ATOM 669 N N . LEU A 1 87 ? 15.069 -6.790 -18.090 1.00 85.94 87 LEU A N 1
ATOM 670 C CA . LEU A 1 87 ? 15.447 -8.016 -18.799 1.00 85.94 87 LEU A CA 1
ATOM 671 C C . LEU A 1 87 ? 14.991 -8.001 -20.265 1.00 85.94 87 LEU A C 1
ATOM 673 O O . LEU A 1 87 ? 15.694 -8.501 -21.136 1.00 85.94 87 LEU A O 1
ATOM 677 N N . ALA A 1 88 ? 13.836 -7.392 -20.549 1.00 84.50 88 ALA A N 1
ATOM 678 C CA . ALA A 1 88 ? 13.298 -7.265 -21.906 1.00 84.50 88 ALA A CA 1
ATOM 679 C C . ALA A 1 88 ? 14.073 -6.264 -22.793 1.00 84.50 88 ALA A C 1
ATOM 681 O O . ALA A 1 88 ? 13.939 -6.284 -24.017 1.00 84.50 88 ALA A O 1
ATOM 682 N N . GLY A 1 89 ? 14.869 -5.371 -22.197 1.00 81.81 89 GLY A N 1
ATOM 683 C CA . GLY A 1 89 ? 15.679 -4.395 -22.923 1.00 81.81 89 GLY A CA 1
ATOM 684 C C . GLY A 1 89 ? 14.859 -3.362 -23.710 1.00 81.81 89 GLY A C 1
ATOM 685 O O . GLY A 1 89 ? 13.762 -2.957 -23.309 1.00 81.81 89 GLY A O 1
ATOM 686 N N . ARG A 1 90 ? 15.427 -2.889 -24.829 1.00 83.75 90 ARG A N 1
ATOM 687 C CA . ARG A 1 90 ? 14.817 -1.895 -25.732 1.00 83.75 90 ARG A CA 1
ATOM 688 C C . ARG A 1 90 ? 14.815 -2.375 -27.182 1.00 83.75 90 ARG A C 1
ATOM 690 O O . ARG A 1 90 ? 15.690 -1.976 -27.949 1.00 83.75 90 ARG A O 1
ATOM 697 N N . PRO A 1 91 ? 13.864 -3.240 -27.560 1.00 86.25 91 PRO A N 1
ATOM 698 C CA . PRO A 1 91 ? 13.717 -3.652 -28.948 1.00 86.25 91 PRO A CA 1
ATOM 699 C C . PRO A 1 91 ? 13.146 -2.506 -29.804 1.00 86.25 91 PRO A C 1
ATOM 701 O O . PRO A 1 91 ? 12.796 -1.439 -29.294 1.00 86.25 91 PRO A O 1
ATOM 704 N N . ALA A 1 92 ? 13.032 -2.733 -31.115 1.00 91.75 92 ALA A N 1
ATOM 705 C CA . ALA A 1 92 ? 12.392 -1.792 -32.034 1.00 91.75 92 ALA A CA 1
ATOM 706 C C . ALA A 1 92 ? 10.960 -1.441 -31.587 1.00 91.75 92 ALA A C 1
ATOM 708 O O . ALA A 1 92 ? 10.286 -2.249 -30.947 1.00 91.75 92 ALA A O 1
ATOM 709 N N . LEU A 1 93 ? 10.482 -0.248 -31.957 1.00 90.81 93 LEU A N 1
ATOM 710 C CA . LEU A 1 93 ? 9.236 0.337 -31.446 1.00 90.81 93 LEU A CA 1
ATOM 711 C C . LEU A 1 93 ? 8.016 -0.617 -31.443 1.00 90.81 93 LEU A C 1
ATOM 713 O O . LEU A 1 93 ? 7.344 -0.676 -30.412 1.00 90.81 93 LEU A O 1
ATOM 717 N N . PRO A 1 94 ? 7.741 -1.418 -32.497 1.00 93.62 94 PRO A N 1
ATOM 718 C CA . PRO A 1 94 ? 6.603 -2.343 -32.482 1.00 93.62 94 PRO A CA 1
ATOM 719 C C . PRO A 1 94 ? 6.734 -3.431 -31.409 1.00 93.62 94 PRO A C 1
ATOM 721 O O . PRO A 1 94 ? 5.796 -3.695 -30.660 1.00 93.62 94 PRO A O 1
ATOM 724 N N . LEU A 1 95 ? 7.926 -4.023 -31.289 1.00 92.06 95 LEU A N 1
ATOM 725 C CA . LEU A 1 95 ? 8.229 -5.030 -30.272 1.00 92.06 95 LEU A CA 1
ATOM 726 C C . LEU A 1 95 ? 8.262 -4.422 -28.870 1.00 92.06 95 LEU A C 1
ATOM 728 O O . LEU A 1 95 ? 7.888 -5.085 -27.906 1.00 92.06 95 LEU A O 1
ATOM 732 N N . LEU A 1 96 ? 8.667 -3.157 -28.746 1.00 90.19 96 LEU A N 1
ATOM 733 C CA . LEU A 1 96 ? 8.624 -2.440 -27.479 1.00 90.19 96 LEU A CA 1
ATOM 734 C C . LEU A 1 96 ? 7.177 -2.335 -27.001 1.00 90.19 96 LEU A C 1
ATOM 736 O O . LEU A 1 96 ? 6.884 -2.794 -25.900 1.00 90.19 96 LEU A O 1
ATOM 740 N N . ILE A 1 97 ? 6.267 -1.819 -27.830 1.00 91.31 97 ILE A N 1
ATOM 741 C CA . ILE A 1 97 ? 4.843 -1.695 -27.483 1.00 91.31 97 ILE A CA 1
ATOM 742 C C . ILE A 1 97 ? 4.249 -3.070 -27.160 1.00 91.31 97 ILE A C 1
ATOM 744 O O . ILE A 1 97 ? 3.645 -3.242 -26.100 1.00 91.31 97 ILE A O 1
ATOM 748 N N . LEU A 1 98 ? 4.488 -4.067 -28.017 1.00 93.62 98 LEU A N 1
ATOM 749 C CA . LEU A 1 98 ? 3.974 -5.420 -27.815 1.00 93.62 98 LEU A CA 1
ATOM 750 C C . LEU A 1 98 ? 4.472 -6.029 -26.498 1.00 93.62 98 LEU A C 1
ATOM 752 O O . LEU A 1 98 ? 3.675 -6.561 -25.728 1.00 93.62 98 LEU A O 1
ATOM 756 N N . SER A 1 99 ? 5.765 -5.891 -26.189 1.00 90.44 99 SER A N 1
ATOM 757 C CA . SER A 1 99 ? 6.329 -6.392 -24.933 1.00 90.44 99 SER A CA 1
ATOM 758 C C . SER A 1 99 ? 5.704 -5.716 -23.711 1.00 90.44 99 SER A C 1
ATOM 760 O O . SER A 1 99 ? 5.471 -6.376 -22.704 1.00 90.44 99 SER A O 1
ATOM 762 N N . ARG A 1 100 ? 5.374 -4.420 -23.780 1.00 89.56 100 ARG A N 1
ATOM 763 C CA . ARG A 1 100 ? 4.727 -3.712 -22.665 1.00 89.56 100 ARG A CA 1
ATOM 764 C C . ARG A 1 100 ? 3.290 -4.170 -22.443 1.00 89.56 100 ARG A C 1
ATOM 766 O O . ARG A 1 100 ? 2.873 -4.201 -21.296 1.00 89.56 100 ARG A O 1
ATOM 773 N N . LEU A 1 101 ? 2.567 -4.566 -23.487 1.00 92.25 101 LEU A N 1
ATOM 774 C CA . LEU A 1 101 ? 1.202 -5.085 -23.353 1.00 92.25 101 LEU A CA 1
ATOM 775 C C . LEU A 1 101 ? 1.191 -6.538 -22.864 1.00 92.25 101 LEU A C 1
ATOM 777 O O . LEU A 1 101 ? 0.499 -6.867 -21.904 1.00 92.25 101 LEU A O 1
ATOM 781 N N . VAL A 1 102 ? 1.998 -7.400 -23.486 1.00 94.25 102 VAL A N 1
ATOM 782 C CA . VAL A 1 102 ? 2.008 -8.846 -23.201 1.00 94.25 102 VAL A CA 1
ATOM 783 C C . VAL A 1 102 ? 2.583 -9.159 -21.820 1.00 94.25 102 VAL A C 1
ATOM 785 O O . VAL A 1 102 ? 2.160 -10.118 -21.181 1.00 94.25 102 VAL A O 1
ATOM 788 N N . LEU A 1 103 ? 3.526 -8.354 -21.323 1.00 93.88 103 LEU A N 1
ATOM 789 C CA . LEU A 1 103 ? 4.146 -8.595 -20.018 1.00 93.88 103 LEU A CA 1
ATOM 790 C C . LEU A 1 103 ? 3.314 -8.063 -18.837 1.00 93.88 103 LEU A C 1
ATOM 792 O O . LEU A 1 103 ? 3.625 -8.414 -17.702 1.00 93.88 103 LEU A O 1
ATOM 796 N N . VAL A 1 104 ? 2.256 -7.268 -19.054 1.00 92.81 104 VAL A N 1
ATOM 797 C CA . VAL A 1 104 ? 1.410 -6.739 -17.960 1.00 92.81 104 VAL A CA 1
ATOM 798 C C . VAL A 1 104 ? 0.761 -7.853 -17.127 1.00 92.81 104 VAL A C 1
ATOM 800 O O . VAL A 1 104 ? 0.917 -7.814 -15.905 1.00 92.81 104 VAL A O 1
ATOM 803 N N . PRO A 1 105 ? 0.106 -8.875 -17.716 1.00 93.88 105 PRO A N 1
ATOM 804 C CA . PRO A 1 105 ? -0.426 -9.999 -16.944 1.00 93.88 105 PRO A CA 1
ATOM 805 C C . PRO A 1 105 ? 0.652 -10.728 -16.137 1.00 93.88 105 PRO A C 1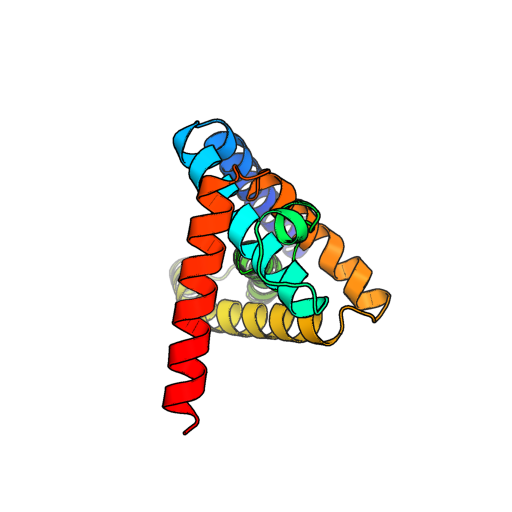
ATOM 807 O O . PRO A 1 105 ? 0.440 -11.037 -14.966 1.00 93.88 105 PRO A O 1
ATOM 810 N N . LEU A 1 106 ? 1.832 -10.953 -16.728 1.00 94.56 106 LEU A N 1
ATOM 811 C CA . LEU A 1 106 ? 2.959 -11.588 -16.039 1.00 94.56 106 LEU A CA 1
ATOM 812 C C . LEU A 1 106 ? 3.403 -10.771 -14.823 1.00 94.56 106 LEU A C 1
ATOM 814 O O . LEU A 1 106 ? 3.554 -11.314 -13.731 1.00 94.56 106 LEU A O 1
ATOM 818 N N . ILE A 1 107 ? 3.575 -9.462 -14.999 1.00 94.94 107 ILE A N 1
ATOM 819 C CA . ILE A 1 107 ? 3.946 -8.544 -13.920 1.00 94.94 107 ILE A CA 1
ATOM 820 C C . ILE A 1 107 ? 2.892 -8.569 -12.809 1.00 94.94 107 ILE A C 1
ATOM 822 O O . ILE A 1 107 ? 3.258 -8.631 -11.637 1.00 94.94 107 ILE A O 1
ATOM 826 N N . ALA A 1 108 ? 1.603 -8.552 -13.157 1.00 92.31 108 ALA A N 1
ATOM 827 C CA . ALA A 1 108 ? 0.516 -8.581 -12.182 1.00 92.31 108 ALA A CA 1
ATOM 828 C C . ALA A 1 108 ? 0.523 -9.879 -11.357 1.00 92.31 108 ALA A C 1
ATOM 830 O O . ALA A 1 108 ? 0.414 -9.828 -10.132 1.00 92.31 108 ALA A O 1
ATOM 831 N N . MET A 1 109 ? 0.723 -11.030 -12.009 1.00 94.00 109 MET A N 1
ATOM 832 C CA . MET A 1 109 ? 0.829 -12.331 -11.337 1.00 94.00 109 MET A CA 1
ATOM 833 C C . MET A 1 109 ? 2.039 -12.394 -10.396 1.00 94.00 109 MET A C 1
ATOM 835 O O . MET A 1 109 ? 1.909 -12.807 -9.244 1.00 94.00 109 MET A O 1
ATOM 839 N N . LEU A 1 110 ? 3.206 -11.932 -10.854 1.00 94.25 110 LEU A N 1
ATOM 840 C CA . LEU A 1 110 ? 4.420 -11.884 -10.035 1.00 94.25 110 LEU A CA 1
ATOM 841 C C . LEU A 1 110 ? 4.268 -10.935 -8.837 1.00 94.25 110 LEU A C 1
ATOM 843 O O . LEU A 1 110 ? 4.675 -11.272 -7.727 1.00 94.25 110 LEU A O 1
ATOM 847 N N . ALA A 1 111 ? 3.654 -9.767 -9.038 1.00 91.56 111 ALA A N 1
ATOM 848 C CA . ALA A 1 111 ? 3.376 -8.812 -7.969 1.00 91.56 111 ALA A CA 1
ATOM 849 C C . ALA A 1 111 ? 2.395 -9.377 -6.930 1.00 91.56 111 ALA A C 1
ATOM 851 O O . ALA A 1 111 ? 2.600 -9.195 -5.727 1.00 91.56 111 ALA A O 1
ATOM 852 N N . TYR A 1 112 ? 1.359 -10.093 -7.379 1.00 89.69 112 TYR A N 1
ATOM 853 C CA . TYR A 1 112 ? 0.403 -10.762 -6.498 1.00 89.69 112 TYR A CA 1
ATOM 854 C C . TYR A 1 112 ? 1.090 -11.816 -5.627 1.00 89.69 112 TYR A C 1
ATOM 856 O O . TYR A 1 112 ? 0.964 -11.778 -4.401 1.00 89.69 112 TYR A O 1
ATOM 864 N N . GLU A 1 113 ? 1.863 -12.719 -6.235 1.00 90.88 113 GLU A N 1
ATOM 865 C CA . GLU A 1 113 ? 2.569 -13.763 -5.488 1.00 90.88 113 GLU A CA 1
ATOM 866 C C . GLU A 1 113 ? 3.624 -13.179 -4.544 1.00 90.88 113 GLU A C 1
ATOM 868 O O . GLU A 1 113 ? 3.753 -13.647 -3.413 1.00 90.88 113 GLU A O 1
ATOM 873 N N . PHE A 1 114 ? 4.303 -12.095 -4.933 1.00 87.31 114 PHE A N 1
ATOM 874 C CA . PHE A 1 114 ? 5.213 -11.378 -4.040 1.00 87.31 114 PHE A CA 1
ATOM 875 C C . PHE A 1 114 ? 4.503 -10.882 -2.769 1.00 87.31 114 PHE A C 1
ATOM 877 O O . PHE A 1 114 ? 4.974 -11.139 -1.659 1.00 87.31 114 PHE A O 1
ATOM 884 N N . ILE A 1 115 ? 3.351 -10.217 -2.897 1.00 84.19 115 ILE A N 1
ATOM 885 C CA . ILE A 1 115 ? 2.607 -9.695 -1.735 1.00 84.19 115 ILE A CA 1
ATO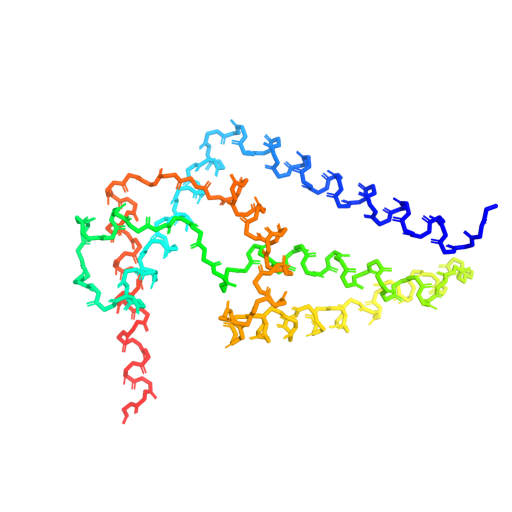M 886 C C . ILE A 1 115 ? 2.027 -10.824 -0.900 1.00 84.19 115 ILE A C 1
ATOM 888 O O . ILE A 1 115 ? 2.103 -10.793 0.329 1.00 84.19 115 ILE A O 1
ATOM 892 N N . ARG A 1 116 ? 1.475 -11.844 -1.558 1.00 86.50 116 ARG A N 1
ATOM 893 C CA . ARG A 1 116 ? 0.940 -13.033 -0.898 1.00 86.50 116 ARG A CA 1
ATOM 894 C C . ARG A 1 116 ? 2.024 -13.737 -0.082 1.00 86.50 116 ARG A C 1
ATOM 896 O O . ARG A 1 116 ? 1.787 -14.104 1.071 1.00 86.50 116 ARG A O 1
ATOM 903 N N . PHE A 1 117 ? 3.218 -13.891 -0.649 1.00 87.69 117 PHE A N 1
ATOM 904 C CA . PHE A 1 117 ? 4.380 -14.449 0.035 1.00 87.69 117 PHE A CA 1
ATOM 905 C C . PHE A 1 117 ? 4.817 -13.571 1.211 1.00 87.69 117 PHE A C 1
ATOM 907 O O . PHE A 1 117 ? 5.000 -14.086 2.318 1.00 87.69 117 PHE A O 1
ATOM 914 N N . ALA A 1 118 ? 4.934 -12.258 0.998 1.00 83.94 118 ALA A N 1
ATOM 915 C CA . ALA A 1 118 ? 5.363 -11.317 2.026 1.00 83.94 118 ALA A CA 1
ATOM 916 C C . ALA A 1 118 ? 4.382 -11.267 3.212 1.00 83.94 118 ALA A C 1
ATOM 918 O O . ALA A 1 118 ? 4.805 -11.272 4.368 1.00 83.94 118 ALA A O 1
ATOM 919 N N . GLY A 1 119 ? 3.075 -11.318 2.944 1.00 82.38 119 GLY A N 1
ATOM 920 C CA . GLY A 1 119 ? 2.036 -11.387 3.971 1.00 82.38 119 GLY A CA 1
ATOM 921 C C . GLY A 1 119 ? 2.113 -12.663 4.814 1.00 82.38 119 GLY A C 1
ATOM 922 O O . GLY A 1 119 ? 2.012 -12.591 6.039 1.00 82.38 119 GLY A O 1
ATOM 923 N N . ARG A 1 120 ? 2.353 -13.825 4.185 1.00 86.00 120 ARG A N 1
ATOM 924 C CA . ARG A 1 120 ? 2.505 -15.115 4.891 1.00 86.00 120 ARG A CA 1
ATOM 925 C C . ARG A 1 120 ? 3.759 -15.187 5.757 1.00 86.00 120 ARG A C 1
ATOM 927 O O . ARG A 1 120 ? 3.740 -15.820 6.804 1.00 86.00 120 ARG A O 1
ATOM 934 N N . HIS A 1 121 ? 4.831 -14.520 5.343 1.00 87.31 121 HIS A N 1
ATOM 935 C CA . HIS A 1 121 ? 6.127 -14.564 6.020 1.00 87.31 121 HIS A CA 1
ATOM 936 C C . HIS A 1 121 ? 6.445 -13.269 6.781 1.00 87.31 121 HIS A C 1
ATOM 938 O O . HIS A 1 121 ? 7.612 -12.976 7.028 1.00 87.31 121 HIS A O 1
ATOM 944 N N . ARG A 1 122 ? 5.427 -12.499 7.197 1.00 80.81 122 ARG A N 1
ATOM 945 C CA . ARG A 1 122 ? 5.581 -11.184 7.858 1.00 80.81 122 ARG A CA 1
ATOM 946 C C . ARG A 1 122 ? 6.475 -11.180 9.108 1.00 80.81 122 ARG A C 1
ATOM 948 O O . ARG A 1 122 ? 7.009 -10.136 9.470 1.00 80.81 122 ARG A O 1
ATOM 955 N N . TYR A 1 123 ? 6.632 -12.328 9.770 1.00 84.19 123 TYR A N 1
ATOM 956 C CA . TYR A 1 123 ? 7.477 -12.483 10.959 1.00 84.19 123 TYR A CA 1
ATOM 957 C C . TYR A 1 123 ? 8.950 -12.772 10.634 1.00 84.19 123 TYR A C 1
ATOM 959 O O . TYR A 1 123 ? 9.802 -12.646 11.510 1.00 84.19 123 TYR A O 1
ATOM 967 N N . ASN A 1 124 ? 9.274 -13.125 9.386 1.00 89.44 124 ASN A N 1
ATOM 968 C CA . ASN A 1 124 ? 10.655 -13.304 8.955 1.00 89.44 124 ASN A CA 1
ATOM 969 C C . ASN A 1 124 ? 11.351 -11.928 8.872 1.00 89.44 124 ASN A C 1
ATOM 971 O O . ASN A 1 124 ? 10.822 -11.023 8.219 1.00 89.44 124 ASN A O 1
ATOM 975 N N . PRO A 1 125 ? 12.536 -11.745 9.486 1.00 89.31 125 PRO A N 1
ATOM 976 C CA . PRO A 1 125 ? 13.218 -10.451 9.530 1.00 89.31 125 PRO A CA 1
ATOM 977 C C . PRO A 1 125 ? 13.544 -9.887 8.141 1.00 89.31 125 PRO A C 1
ATOM 979 O O . PRO A 1 125 ? 13.420 -8.681 7.931 1.00 89.31 125 PRO A O 1
ATOM 982 N N . VAL A 1 126 ? 13.890 -10.739 7.172 1.00 89.56 126 VAL A N 1
ATOM 983 C CA . VAL A 1 126 ? 14.186 -10.320 5.792 1.00 89.56 126 VAL A CA 1
ATOM 984 C C . VAL A 1 126 ? 12.926 -9.788 5.114 1.00 89.56 126 VAL A C 1
ATOM 986 O O . VAL A 1 126 ? 12.925 -8.700 4.540 1.00 89.56 126 VAL A O 1
ATOM 989 N N . VAL A 1 127 ? 11.822 -10.526 5.233 1.00 86.75 127 VAL A N 1
ATOM 990 C CA . VAL A 1 127 ? 10.525 -10.135 4.663 1.00 86.75 127 VAL A CA 1
ATOM 991 C C . VAL A 1 127 ? 10.009 -8.857 5.316 1.00 86.75 127 VAL A C 1
ATOM 993 O O . VAL A 1 127 ? 9.490 -7.978 4.633 1.00 86.75 127 VAL A O 1
ATOM 996 N N . LYS A 1 128 ? 10.215 -8.706 6.625 1.00 85.75 128 LYS A N 1
ATOM 997 C CA . LYS A 1 128 ? 9.848 -7.498 7.363 1.00 85.75 128 LYS A CA 1
ATOM 998 C C . LYS A 1 128 ? 10.557 -6.257 6.819 1.00 85.75 128 LYS A C 1
ATOM 1000 O O . LYS A 1 128 ? 9.903 -5.233 6.654 1.00 85.75 128 LYS A O 1
ATOM 1005 N N . VAL A 1 129 ? 11.851 -6.350 6.496 1.00 88.31 129 VAL A N 1
ATOM 1006 C CA . VAL A 1 129 ? 12.600 -5.255 5.851 1.00 88.31 129 VAL A CA 1
ATOM 1007 C C . VAL A 1 129 ? 12.065 -4.980 4.445 1.00 88.31 129 VAL A C 1
ATOM 1009 O O . VAL A 1 129 ? 11.823 -3.824 4.103 1.00 88.31 129 VAL A O 1
ATOM 1012 N N . LEU A 1 130 ? 11.806 -6.024 3.652 1.00 85.06 130 LEU A N 1
ATOM 1013 C CA . LEU A 1 130 ? 11.241 -5.877 2.305 1.00 85.06 130 LEU A CA 1
ATOM 1014 C C . LEU A 1 130 ? 9.854 -5.223 2.305 1.00 85.06 130 LEU A C 1
ATOM 1016 O O . LEU A 1 130 ? 9.529 -4.513 1.359 1.00 85.06 130 LEU A O 1
ATOM 1020 N N . LEU A 1 131 ? 9.056 -5.416 3.358 1.00 85.00 131 LEU A N 1
ATOM 1021 C CA . LEU A 1 131 ? 7.733 -4.808 3.517 1.00 85.00 131 LEU A CA 1
ATOM 1022 C C . LEU A 1 131 ? 7.777 -3.321 3.894 1.00 85.00 131 LEU A C 1
ATOM 1024 O O . LEU A 1 131 ? 6.787 -2.625 3.680 1.00 85.00 131 LEU A O 1
ATOM 1028 N N . VAL A 1 132 ? 8.891 -2.803 4.420 1.00 87.81 132 VAL A N 1
ATOM 1029 C CA . VAL A 1 132 ? 9.016 -1.393 4.839 1.00 87.81 132 VAL A CA 1
ATOM 1030 C C . VAL A 1 132 ? 8.595 -0.397 3.750 1.00 87.81 132 VAL A C 1
ATOM 1032 O O . VAL A 1 132 ? 7.744 0.444 4.047 1.00 87.81 132 VAL A O 1
ATOM 1035 N N . PRO A 1 133 ? 9.114 -0.453 2.504 1.00 86.25 133 PRO A N 1
ATOM 1036 C CA . PRO A 1 133 ? 8.690 0.477 1.457 1.00 86.25 133 PRO A CA 1
ATOM 1037 C C . PRO A 1 133 ? 7.192 0.364 1.142 1.00 86.25 133 PRO A C 1
ATOM 1039 O O . PRO A 1 133 ? 6.537 1.379 0.915 1.00 86.25 133 PRO A O 1
ATOM 1042 N N . PHE A 1 134 ? 6.619 -0.840 1.209 1.00 85.31 134 PHE A N 1
ATOM 1043 C CA . PHE A 1 134 ? 5.187 -1.057 0.994 1.00 85.31 134 PHE A CA 1
ATOM 1044 C C . PHE A 1 134 ? 4.351 -0.426 2.108 1.00 85.31 134 PHE A C 1
ATOM 1046 O O . PHE A 1 134 ? 3.433 0.345 1.834 1.00 85.31 134 PHE A O 1
ATOM 1053 N N . LEU A 1 135 ? 4.710 -0.659 3.371 1.00 88.06 135 LEU A N 1
ATOM 1054 C CA . LEU A 1 135 ? 4.046 -0.030 4.515 1.00 88.06 135 LEU A CA 1
ATOM 1055 C C . LEU A 1 135 ? 4.216 1.496 4.507 1.00 88.06 135 LEU A C 1
ATOM 1057 O O . LEU A 1 135 ? 3.317 2.225 4.917 1.00 88.06 135 LEU A O 1
ATOM 1061 N N . ALA A 1 136 ? 5.337 2.011 3.998 1.00 88.88 136 ALA A N 1
ATOM 1062 C CA . ALA A 1 136 ? 5.540 3.448 3.851 1.00 88.88 136 ALA A CA 1
ATOM 1063 C C . ALA A 1 136 ? 4.539 4.075 2.867 1.00 88.88 136 ALA A C 1
ATOM 1065 O O . ALA A 1 136 ? 4.024 5.156 3.145 1.00 88.88 136 ALA A O 1
ATOM 1066 N N . THR A 1 137 ? 4.188 3.393 1.769 1.00 88.06 137 THR A N 1
ATOM 1067 C CA . THR A 1 137 ? 3.159 3.898 0.835 1.00 88.06 137 THR A CA 1
ATOM 1068 C C . THR A 1 137 ? 1.762 3.962 1.444 1.00 88.06 137 THR A C 1
ATOM 1070 O O . THR A 1 137 ? 0.968 4.831 1.079 1.00 88.06 137 THR A O 1
ATOM 1073 N N . GLN A 1 138 ? 1.473 3.125 2.442 1.00 91.50 138 GLN A N 1
ATOM 1074 C CA . GLN A 1 138 ? 0.210 3.198 3.177 1.00 91.50 138 GLN A CA 1
ATOM 1075 C C . GLN A 1 138 ? 0.090 4.493 3.976 1.00 91.50 138 GLN A C 1
ATOM 1077 O O . GLN A 1 138 ? -1.008 5.021 4.106 1.00 91.50 138 GLN A O 1
ATOM 1082 N N . LYS A 1 139 ? 1.201 5.097 4.414 1.00 89.81 139 LYS A N 1
ATOM 1083 C CA . LYS A 1 139 ? 1.170 6.421 5.062 1.00 89.81 139 LYS A CA 1
ATOM 1084 C C . LYS A 1 139 ? 0.690 7.541 4.129 1.00 89.81 139 LYS A C 1
ATOM 1086 O O . LYS A 1 139 ? 0.280 8.593 4.612 1.00 89.81 139 LYS A O 1
ATOM 1091 N N . LEU A 1 140 ? 0.749 7.335 2.810 1.00 91.38 140 LEU A N 1
ATOM 1092 C CA . LEU A 1 140 ? 0.210 8.270 1.816 1.00 91.38 140 LEU A CA 1
ATOM 1093 C C . LEU A 1 140 ? -1.256 7.980 1.474 1.00 91.38 140 LEU A C 1
ATOM 1095 O O . LEU A 1 140 ? -1.973 8.901 1.093 1.00 91.38 140 LEU A O 1
ATOM 1099 N N . THR A 1 141 ? -1.691 6.726 1.615 1.00 92.75 141 THR A N 1
ATOM 1100 C CA . THR A 1 141 ? -2.989 6.220 1.129 1.00 92.75 141 THR A CA 1
ATOM 1101 C C . THR A 1 141 ? -3.956 5.813 2.242 1.00 92.75 141 THR A C 1
ATOM 1103 O O . THR A 1 141 ? -5.051 5.334 1.962 1.00 92.75 141 THR A O 1
ATOM 1106 N N . THR A 1 142 ? -3.583 6.025 3.503 1.00 95.19 142 THR A N 1
ATOM 1107 C CA . THR A 1 142 ? -4.436 5.833 4.681 1.00 95.19 142 THR A CA 1
ATOM 1108 C C . THR A 1 142 ? -4.402 7.082 5.551 1.00 95.19 142 THR A C 1
ATOM 1110 O O . THR A 1 142 ? -3.420 7.834 5.562 1.00 95.19 142 THR A O 1
ATOM 1113 N N . ARG A 1 143 ? -5.492 7.332 6.272 1.00 96.19 143 ARG A N 1
ATOM 1114 C CA . ARG A 1 143 ? -5.627 8.420 7.247 1.00 96.19 143 ARG A CA 1
ATOM 1115 C C . ARG A 1 143 ? -6.393 7.920 8.465 1.00 96.19 143 ARG A C 1
ATOM 1117 O O . ARG A 1 143 ? -7.072 6.902 8.391 1.00 96.19 143 ARG A O 1
ATOM 1124 N N . GLU A 1 144 ? -6.256 8.634 9.576 1.00 97.19 144 GLU A N 1
ATOM 1125 C CA . GLU A 1 144 ? -7.013 8.336 10.790 1.00 97.19 144 GLU A CA 1
ATOM 1126 C C . GLU A 1 144 ? -8.517 8.559 10.550 1.00 97.19 144 GLU A C 1
ATOM 1128 O O . GLU A 1 144 ? -8.897 9.668 10.148 1.00 97.19 144 GLU A O 1
ATOM 1133 N N . PRO A 1 145 ? -9.351 7.517 10.727 1.00 97.62 145 PRO A N 1
ATOM 1134 C CA . PRO A 1 145 ? -10.782 7.600 10.481 1.00 97.62 145 PRO A CA 1
ATOM 1135 C C . PRO A 1 145 ? -11.550 8.240 11.632 1.00 97.62 145 PRO A C 1
ATOM 1137 O O . PRO A 1 145 ? -11.139 8.199 12.791 1.00 97.62 145 PRO A O 1
ATOM 1140 N N . GLU A 1 146 ? -12.720 8.768 11.299 1.00 97.62 146 GLU A N 1
ATOM 1141 C CA . GLU A 1 146 ? -13.755 9.114 12.267 1.00 97.62 146 GLU A CA 1
ATOM 1142 C C . GLU A 1 146 ? -14.522 7.863 12.717 1.00 97.62 146 GLU A C 1
ATOM 1144 O O . GLU A 1 146 ? -14.610 6.870 11.990 1.00 97.62 146 GLU A O 1
ATOM 1149 N N . ASP A 1 147 ? -15.163 7.932 13.884 1.00 97.81 147 ASP A N 1
ATOM 1150 C CA . ASP A 1 147 ? -15.935 6.814 14.442 1.00 97.81 147 ASP A CA 1
ATOM 1151 C C . ASP A 1 147 ? -17.019 6.302 13.487 1.00 97.81 147 ASP A C 1
ATOM 1153 O O . ASP A 1 147 ? -17.163 5.098 13.305 1.00 97.81 147 ASP A O 1
ATOM 1157 N N . ARG A 1 148 ? -17.711 7.206 12.782 1.00 97.81 148 ARG A N 1
ATOM 1158 C CA . ARG A 1 148 ? -18.713 6.830 11.770 1.00 97.81 148 ARG A CA 1
ATOM 1159 C C . ARG A 1 148 ? -18.116 6.001 10.633 1.00 97.81 148 ARG A C 1
ATOM 1161 O O . ARG A 1 148 ? -18.773 5.119 10.095 1.00 97.81 148 ARG A O 1
ATOM 1168 N N . GLN A 1 149 ? -16.869 6.270 10.251 1.00 98.31 149 GLN A N 1
ATOM 1169 C CA . GLN A 1 149 ? -16.189 5.502 9.207 1.00 98.31 149 GLN A CA 1
ATOM 1170 C C . GLN A 1 149 ? -15.770 4.123 9.728 1.00 98.31 149 GLN A C 1
ATOM 1172 O O . GLN A 1 149 ? -15.823 3.151 8.977 1.00 98.31 149 GLN A O 1
ATOM 1177 N N . ILE A 1 150 ? -15.411 4.026 11.013 1.00 98.31 150 ILE A N 1
ATOM 1178 C CA . ILE A 1 150 ? -15.169 2.747 11.694 1.00 98.31 150 ILE A CA 1
ATOM 1179 C C . ILE A 1 150 ? -16.459 1.919 11.765 1.00 98.31 150 ILE A C 1
ATOM 1181 O O . ILE A 1 150 ? -16.423 0.730 11.468 1.00 98.31 150 ILE A O 1
ATOM 1185 N N . GLU A 1 151 ? -17.600 2.527 12.091 1.00 98.12 151 GLU A N 1
ATOM 1186 C CA . GLU A 1 151 ? -18.905 1.847 12.094 1.00 98.12 151 GLU A CA 1
ATOM 1187 C C . GLU A 1 151 ? -19.253 1.274 10.715 1.00 98.12 151 GLU A C 1
ATOM 1189 O O . GLU A 1 151 ? -19.657 0.115 10.612 1.00 98.12 151 GLU A O 1
ATOM 1194 N N . VAL A 1 152 ? -19.037 2.053 9.649 1.00 97.94 152 VAL A N 1
ATOM 1195 C CA . VAL A 1 152 ? -19.229 1.591 8.265 1.00 97.94 152 VAL A CA 1
ATOM 1196 C C . VAL A 1 152 ? -18.297 0.420 7.942 1.00 97.94 152 VAL A C 1
ATOM 1198 O O . VAL A 1 152 ? -18.749 -0.578 7.380 1.00 97.94 152 VAL A O 1
ATOM 1201 N N . ALA A 1 153 ? -17.019 0.504 8.320 1.00 97.56 153 ALA A N 1
ATOM 1202 C CA . ALA A 1 153 ? -16.056 -0.573 8.093 1.00 97.56 153 ALA A CA 1
ATOM 1203 C C . ALA A 1 153 ? -16.427 -1.855 8.857 1.00 97.56 153 ALA A C 1
ATOM 1205 O O . ALA A 1 153 ? -16.389 -2.940 8.281 1.00 97.56 153 ALA A O 1
ATOM 1206 N N . LEU A 1 154 ? -16.858 -1.738 10.117 1.00 97.75 154 LEU A N 1
ATOM 1207 C CA . LEU A 1 154 ? -17.357 -2.855 10.922 1.00 97.75 154 LEU A CA 1
ATOM 1208 C C . LEU A 1 154 ? -18.609 -3.487 10.308 1.00 97.75 154 LEU A C 1
ATOM 1210 O O . LEU A 1 154 ? -18.708 -4.712 10.249 1.00 97.75 154 LEU A O 1
ATOM 1214 N N . ALA A 1 155 ? -19.557 -2.676 9.836 1.00 97.38 155 ALA A N 1
ATOM 1215 C CA . ALA A 1 155 ? -20.767 -3.169 9.183 1.00 97.38 155 ALA A CA 1
ATOM 1216 C C . ALA A 1 155 ? -20.436 -3.945 7.898 1.00 97.38 155 ALA A C 1
ATOM 1218 O O . ALA A 1 155 ? -20.896 -5.075 7.732 1.00 97.38 155 ALA A O 1
ATOM 1219 N N . ALA A 1 156 ? -19.587 -3.379 7.034 1.00 96.31 156 ALA A N 1
ATOM 1220 C CA . ALA A 1 156 ? -19.130 -4.034 5.809 1.00 96.31 156 ALA A CA 1
ATOM 1221 C C . ALA A 1 156 ? -18.361 -5.332 6.105 1.00 96.31 156 ALA A C 1
ATOM 1223 O O . ALA A 1 156 ? -18.605 -6.360 5.476 1.00 96.31 156 ALA A O 1
ATOM 1224 N N . PHE A 1 157 ? -17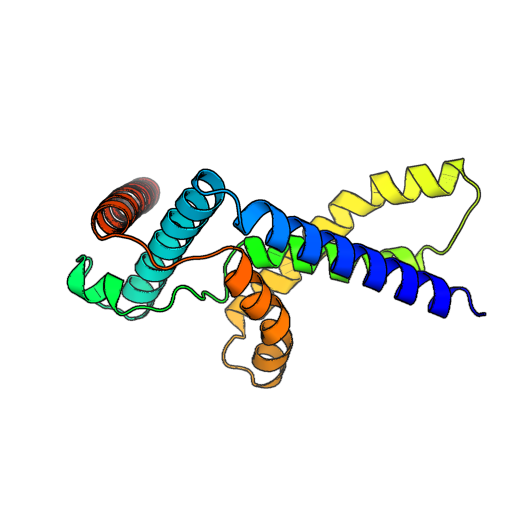.477 -5.311 7.106 1.00 95.50 157 PHE A N 1
ATOM 1225 C CA . PHE A 1 157 ? -16.711 -6.480 7.529 1.00 95.50 157 PHE A CA 1
ATOM 1226 C C . PHE A 1 157 ? -17.614 -7.611 8.034 1.00 95.50 157 PHE A C 1
ATOM 1228 O O . PHE A 1 157 ? -17.457 -8.761 7.627 1.00 95.50 157 PHE A O 1
ATOM 1235 N N . ARG A 1 158 ? -18.598 -7.298 8.884 1.00 94.88 158 ARG A N 1
ATOM 1236 C CA . ARG A 1 158 ? -19.561 -8.286 9.394 1.00 94.88 158 ARG A CA 1
ATOM 1237 C C . ARG A 1 158 ? -20.409 -8.891 8.280 1.00 94.88 158 ARG A C 1
ATOM 1239 O O . ARG A 1 158 ? -20.619 -10.100 8.301 1.00 94.88 158 ARG A O 1
ATOM 1246 N N . ALA A 1 159 ? -20.862 -8.076 7.325 1.00 95.19 159 ALA A N 1
ATOM 1247 C CA . ALA A 1 159 ? -21.609 -8.554 6.164 1.00 95.19 159 ALA A CA 1
ATOM 1248 C C . ALA A 1 159 ? -20.774 -9.546 5.338 1.00 95.19 159 ALA A C 1
ATOM 1250 O O . ALA A 1 159 ? -21.213 -10.671 5.120 1.00 95.19 159 ALA A O 1
ATOM 1251 N N . ALA A 1 160 ? -19.529 -9.189 5.003 1.00 92.88 160 ALA A N 1
ATOM 1252 C CA . ALA A 1 160 ? -18.622 -10.076 4.271 1.00 92.88 160 ALA A CA 1
ATOM 1253 C C . ALA A 1 160 ? -18.364 -11.400 5.016 1.00 92.88 160 ALA A C 1
ATOM 1255 O O . ALA A 1 160 ? -18.360 -12.473 4.419 1.00 92.88 160 ALA A O 1
ATOM 1256 N N . ARG A 1 161 ? -18.201 -11.353 6.345 1.00 91.56 161 ARG A N 1
ATOM 1257 C CA . ARG A 1 161 ? -18.027 -12.565 7.163 1.00 91.56 161 ARG A CA 1
ATOM 1258 C C . ARG A 1 161 ? -19.275 -13.437 7.244 1.00 91.56 161 ARG A C 1
ATOM 1260 O O . ARG A 1 161 ? -19.146 -14.641 7.463 1.00 91.56 161 ARG A O 1
ATOM 1267 N N . LEU A 1 162 ? -20.463 -12.842 7.184 1.00 92.75 162 LEU A N 1
ATOM 1268 C CA . LEU A 1 162 ? -21.713 -13.593 7.172 1.00 92.75 162 LEU A CA 1
ATOM 1269 C C . LEU A 1 162 ? -21.832 -14.372 5.861 1.00 92.75 162 LEU A C 1
ATOM 1271 O O . LEU A 1 162 ? -22.027 -15.582 5.910 1.00 92.75 162 LEU A O 1
ATOM 1275 N N . GLU A 1 163 ? -21.583 -13.712 4.729 1.00 90.06 163 GLU A N 1
ATOM 1276 C CA . GLU A 1 163 ? -21.552 -14.353 3.409 1.00 90.06 163 GLU A CA 1
ATOM 1277 C C . GLU A 1 163 ? -20.513 -15.486 3.342 1.00 90.06 163 GLU A C 1
ATOM 1279 O O . GLU A 1 163 ? -20.818 -16.571 2.856 1.00 90.06 163 GLU A O 1
ATOM 1284 N N . GLU A 1 164 ? -19.304 -15.291 3.889 1.00 86.75 164 GLU A N 1
ATOM 1285 C CA . GLU A 1 164 ? -18.288 -16.356 3.969 1.00 86.75 164 GLU A CA 1
ATOM 1286 C C . GLU A 1 164 ? -18.772 -17.577 4.764 1.00 86.75 164 GLU A C 1
ATOM 1288 O O . GLU A 1 164 ? -18.474 -18.713 4.394 1.00 86.75 164 GLU A O 1
ATOM 1293 N N . LYS A 1 165 ? -19.499 -17.359 5.869 1.00 87.75 165 LYS A N 1
ATOM 1294 C CA . LYS A 1 165 ? -20.049 -18.449 6.688 1.00 87.75 165 LYS A CA 1
ATOM 1295 C C . LYS A 1 165 ? -21.174 -19.182 5.971 1.00 87.75 165 LYS A C 1
ATOM 1297 O O . LYS A 1 165 ? -21.229 -20.401 6.066 1.00 87.75 165 LYS A O 1
ATOM 1302 N N . GLU A 1 166 ? -22.047 -18.456 5.281 1.00 89.62 166 GLU A N 1
ATOM 1303 C CA . GLU A 1 166 ? -23.149 -19.033 4.505 1.00 89.62 166 GLU A CA 1
ATOM 1304 C C . GLU A 1 166 ? -22.636 -19.827 3.302 1.00 89.62 166 GLU A C 1
ATOM 1306 O O . GLU A 1 166 ? -23.126 -20.916 3.044 1.00 89.62 166 GLU A O 1
ATOM 1311 N N . ALA A 1 167 ? -21.607 -19.337 2.607 1.00 85.94 167 ALA A N 1
ATOM 1312 C CA . ALA A 1 167 ? -20.988 -20.052 1.491 1.00 85.94 167 ALA A CA 1
ATOM 1313 C C . ALA A 1 167 ? -20.203 -21.306 1.923 1.00 85.94 167 ALA A C 1
ATOM 1315 O O . ALA A 1 167 ? -19.939 -22.182 1.099 1.00 85.94 167 ALA A O 1
ATOM 1316 N N . ALA A 1 168 ? -19.782 -21.368 3.189 1.00 79.69 168 ALA A N 1
ATOM 1317 C CA . ALA A 1 168 ? -19.065 -22.504 3.765 1.00 79.69 168 ALA A CA 1
ATOM 1318 C C . ALA A 1 168 ? -19.985 -23.546 4.434 1.00 79.69 168 ALA A C 1
ATOM 1320 O O . ALA A 1 168 ? -19.477 -24.584 4.868 1.00 79.69 168 ALA A O 1
ATOM 1321 N N . ALA A 1 169 ? -21.285 -23.257 4.554 1.00 71.12 169 ALA A N 1
ATOM 1322 C CA . ALA A 1 169 ? -22.310 -24.133 5.124 1.00 71.12 169 ALA A CA 1
ATOM 1323 C C . ALA A 1 169 ? -23.008 -24.963 4.035 1.00 71.12 169 ALA A C 1
ATOM 1325 O O . ALA A 1 169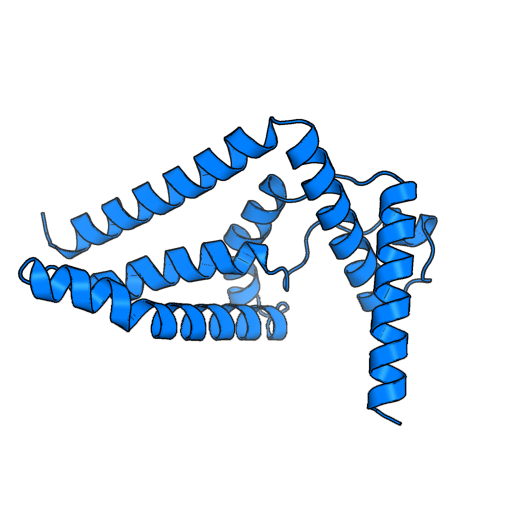 ? -23.341 -26.132 4.338 1.00 71.12 169 ALA A O 1
#

Foldseek 3Di:
DDLLVVLVVVLVVVLVVVLVVLQVVCVDPVLVQQQALLLLLQLQVQCVVVVHDLALVSSLPGGSFDLLDCLLLVVLLSVLCSVVVSVVGDDPPVVNVVCVVVCSVVSSVRSVVLSVVLNVPCVPPVSVVVSVVSRVSSVSRHDRHDSVSNVVSSVVVVVVVVVVVVVVD

pLDDT: mean 90.48, std 6.24, range [56.38, 98.31]

Radius of gyration: 19.04 Å; chains: 1; bounding box: 49×41×53 Å

Secondary structure (DSSP, 8-state):
--HHHHHHHHHHHHHHHHHHHHHHHTTSHHHHHHHHHHHHHHHHHHHHHTT--SSHHHHHTS-S--TT-THHHHHHHHHHHHHHHHHH----HHHHHHHHHHHHHHHHHHHHHHHHHHHHTTTSHHHHHHHHHHHHHHHHH--PPPHHHHHHHHHHHHHHHHHHHHHT-

Sequence (169 aa):
GSALTFTVIEGLVRIGLLLLYLYLISLNPEVRRVFQYHGAEHKTINGYEAGLPDDVANVRTQSTLHPRCGTGFLLAVMVVSVFVFSLAGRPALPLLILSRLVLVPLIAMLAYEFIRFAGRHRYNPVVKVLLVPFLATQKLTTREPEDRQIEVALAAFRAARLEEKEAAA